Protein AF-A0A524KTZ7-F1 (afdb_monomer_lite)

pLDDT: mean 82.53, std 14.83, range [30.86, 97.62]

Sequence (139 aa):
SVHGAFVMGLPGETRETILETIEFAKRLDINSIQASLASPYPGTEFFDMAKKEGWITSDSFLDETGHQTCVINYPHLSNHEIFDAVETFYNKFYFRPKYIFRSILKMITSSADRKKLLKEGAQYLAYMKKRKKSSCSSC

Secondary structure (DSSP, 8-state):
--EEEEEES-TT--HHHHHHHHHHHHHTT-SEEEEEE----TTSHHHHHHHHTT-B--S-SB-TTS-B---B-BTTB-HHHHHHHHHHHHHHHHT-HHHHHHHHHHHHH-HHHHHHHHHHHHHHHHHHHHHHHHTTS--

Radius of gyration: 17.1 Å; chains: 1; bounding box: 38×30×46 Å

Foldseek 3Di:
DDEEEEEFDAPPDAPVVLVVVLVVLQVVPGLYYHYYYDDQDPPDPRVVVCVVVVQQQDPDCADPVGDGQQRGQDPRAGSVNSVVSRVVSVCSRCPDPVNVVVLVVVLVVDVVSVVVVVVVVVVVVVVVVVVVVVVVVPD

Structure (mmCIF, N/CA/C/O backbone):
data_AF-A0A524KTZ7-F1
#
_entry.id   AF-A0A524KTZ7-F1
#
loop_
_atom_site.group_PDB
_atom_site.id
_atom_site.type_symbol
_atom_site.label_atom_id
_atom_site.label_alt_id
_atom_site.label_comp_id
_atom_site.label_asym_id
_atom_site.label_entity_id
_atom_site.label_seq_id
_atom_site.pdbx_PDB_ins_code
_atom_site.Cartn_x
_atom_site.Cartn_y
_atom_site.Cartn_z
_atom_site.occupancy
_atom_site.B_iso_or_equiv
_atom_site.auth_seq_id
_atom_site.auth_comp_id
_atom_site.auth_asym_id
_atom_site.auth_atom_id
_atom_site.pdbx_PDB_model_num
ATOM 1 N N . SER A 1 1 ? 6.674 9.548 -16.824 1.00 74.00 1 SER A N 1
ATOM 2 C CA . SER A 1 1 ? 6.658 8.445 -15.842 1.00 74.00 1 SER A CA 1
ATOM 3 C C . SER A 1 1 ? 5.546 8.738 -14.862 1.00 74.00 1 SER A C 1
ATOM 5 O O . SER A 1 1 ? 5.506 9.864 -14.388 1.00 74.00 1 SER A O 1
ATOM 7 N N . VAL A 1 2 ? 4.645 7.792 -14.606 1.00 86.31 2 VAL A N 1
ATOM 8 C CA . VAL A 1 2 ? 3.506 7.958 -13.688 1.00 86.31 2 VAL A CA 1
ATOM 9 C C . VAL A 1 2 ? 3.713 7.062 -12.471 1.00 86.31 2 VAL A C 1
ATOM 11 O O . VAL A 1 2 ? 4.057 5.887 -12.627 1.00 86.31 2 VAL A O 1
ATOM 14 N N . HIS A 1 3 ? 3.514 7.630 -11.284 1.00 89.62 3 HIS A N 1
ATOM 15 C CA . HIS A 1 3 ? 3.614 6.955 -9.994 1.00 89.62 3 HIS A CA 1
ATOM 16 C C . HIS A 1 3 ? 2.243 6.951 -9.312 1.00 89.62 3 HIS A C 1
ATOM 18 O O . HIS A 1 3 ? 1.573 7.982 -9.308 1.00 89.62 3 HIS A O 1
ATOM 24 N N . GLY A 1 4 ? 1.824 5.809 -8.766 1.00 92.88 4 GLY A N 1
ATOM 25 C CA . GLY A 1 4 ? 0.566 5.689 -8.024 1.00 92.88 4 GLY A CA 1
ATOM 26 C C . GLY A 1 4 ? 0.809 5.482 -6.534 1.00 92.88 4 GLY A C 1
ATOM 27 O O . GLY A 1 4 ? 1.586 4.607 -6.160 1.00 92.88 4 GLY A O 1
ATOM 28 N N . ALA A 1 5 ? 0.125 6.258 -5.700 1.00 95.44 5 ALA A N 1
ATOM 29 C CA . ALA A 1 5 ? 0.127 6.092 -4.252 1.00 95.44 5 ALA A CA 1
ATOM 30 C C . ALA A 1 5 ? -1.194 5.453 -3.811 1.00 95.44 5 ALA A C 1
ATOM 32 O O . ALA A 1 5 ? -2.266 5.904 -4.212 1.00 95.44 5 ALA A O 1
ATOM 33 N N . PHE A 1 6 ? -1.105 4.402 -3.003 1.00 96.06 6 PHE A N 1
ATOM 34 C CA . PHE A 1 6 ? -2.233 3.611 -2.528 1.00 96.06 6 PHE A CA 1
ATOM 35 C C . PHE A 1 6 ? -2.120 3.410 -1.020 1.00 96.06 6 PHE A C 1
ATOM 37 O O . PHE A 1 6 ? -1.023 3.227 -0.490 1.00 96.06 6 PHE A O 1
ATOM 44 N N . VAL A 1 7 ? -3.261 3.402 -0.342 1.00 94.44 7 VAL A N 1
ATOM 45 C CA . VAL A 1 7 ? -3.359 3.165 1.099 1.00 94.44 7 VAL A CA 1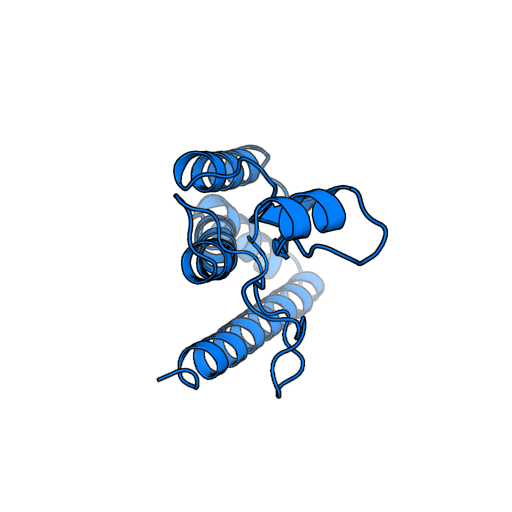
ATOM 46 C C . VAL A 1 7 ? -4.188 1.904 1.315 1.00 94.44 7 VAL A C 1
ATOM 48 O O . VAL A 1 7 ? -5.227 1.767 0.683 1.00 94.44 7 VAL A O 1
ATOM 51 N N . MET A 1 8 ? -3.709 0.996 2.165 1.00 94.50 8 MET A N 1
ATOM 52 C CA . MET A 1 8 ? -4.396 -0.234 2.570 1.00 94.50 8 MET A CA 1
ATOM 53 C C . MET A 1 8 ? -4.845 -0.119 4.031 1.00 94.50 8 MET A C 1
ATOM 55 O O . MET A 1 8 ? -4.064 0.309 4.883 1.00 94.50 8 MET A O 1
ATOM 59 N N . GLY A 1 9 ? -6.059 -0.561 4.331 1.00 92.44 9 GLY A N 1
ATOM 60 C CA . GLY A 1 9 ? -6.647 -0.588 5.668 1.00 92.44 9 GLY A CA 1
ATOM 61 C C . GLY A 1 9 ? -7.422 0.669 6.043 1.00 92.44 9 GLY A C 1
ATOM 62 O O . GLY A 1 9 ? -7.418 1.031 7.216 1.00 92.44 9 GLY A O 1
ATOM 63 N N . LEU A 1 10 ? -8.029 1.370 5.082 1.00 94.75 10 LEU A N 1
ATOM 64 C CA . LEU A 1 10 ? -8.926 2.490 5.398 1.00 94.75 10 LEU A CA 1
ATOM 65 C C . LEU A 1 10 ? -10.262 1.993 5.990 1.00 94.75 10 LEU A C 1
ATOM 67 O O . LEU A 1 10 ? -10.647 0.843 5.764 1.00 94.75 10 LEU A O 1
ATOM 71 N N . PRO A 1 11 ? -11.014 2.840 6.724 1.00 94.00 11 PRO A N 1
ATOM 72 C CA . PRO A 1 11 ? -12.344 2.474 7.208 1.00 94.00 11 PRO A CA 1
ATOM 73 C C . PRO A 1 11 ? -13.254 1.970 6.084 1.00 94.00 11 PRO A C 1
ATOM 75 O O . PRO A 1 11 ? -13.404 2.627 5.056 1.00 94.00 11 PRO A O 1
ATOM 78 N N . GLY A 1 12 ? -13.875 0.809 6.298 1.00 92.75 12 GLY A N 1
ATOM 79 C CA . GLY A 1 12 ? -14.738 0.154 5.308 1.00 92.75 12 GLY A CA 1
ATOM 80 C C . GLY A 1 12 ? -14.006 -0.764 4.324 1.00 92.75 12 GLY A C 1
ATOM 81 O O . GLY A 1 12 ? -14.661 -1.431 3.528 1.00 92.75 12 GLY A O 1
ATOM 82 N N . GLU A 1 13 ? -12.676 -0.847 4.388 1.00 94.69 13 GLU A N 1
ATOM 83 C CA . GLU A 1 13 ? -11.896 -1.775 3.573 1.00 94.69 13 GLU A CA 1
ATOM 84 C C . GLU A 1 13 ? -12.218 -3.241 3.918 1.00 94.69 13 GLU A C 1
ATOM 86 O O . GLU A 1 13 ? -12.459 -3.612 5.070 1.00 94.69 13 GLU A O 1
ATOM 91 N N . THR A 1 14 ? -12.237 -4.087 2.892 1.00 96.50 14 THR A N 1
ATOM 92 C CA . THR A 1 14 ? -12.486 -5.532 2.947 1.00 96.50 14 THR A CA 1
ATOM 93 C C . THR A 1 14 ? -11.398 -6.273 2.164 1.00 96.50 14 THR A C 1
ATOM 95 O O . THR A 1 14 ? -10.605 -5.663 1.441 1.00 96.50 14 THR A O 1
ATOM 98 N N . ARG A 1 15 ? -11.350 -7.608 2.268 1.00 96.06 15 ARG A N 1
ATOM 99 C CA . ARG A 1 15 ? -10.410 -8.418 1.467 1.00 96.06 15 ARG A CA 1
ATOM 100 C C . ARG A 1 15 ? -10.672 -8.236 -0.028 1.00 96.06 15 ARG A C 1
ATOM 102 O O . ARG A 1 15 ? -9.741 -8.187 -0.828 1.00 96.06 15 ARG A O 1
ATOM 109 N N . GLU A 1 16 ? -11.940 -8.100 -0.388 1.00 97.31 16 GLU A N 1
ATOM 110 C CA . GLU A 1 16 ? -12.424 -7.915 -1.746 1.00 97.31 16 GLU A CA 1
ATOM 111 C C . GLU A 1 16 ? -11.962 -6.563 -2.301 1.00 97.31 16 GLU A C 1
ATOM 113 O O . GLU A 1 16 ? -11.334 -6.524 -3.359 1.00 97.31 16 GLU A O 1
ATOM 118 N N . THR A 1 17 ? -12.153 -5.468 -1.558 1.00 97.62 17 THR A N 1
ATOM 119 C CA . THR A 1 17 ? -11.747 -4.123 -2.011 1.00 97.62 17 THR A CA 1
ATOM 120 C C . THR A 1 17 ? -10.227 -3.965 -2.103 1.00 97.62 17 THR A C 1
ATOM 122 O O . THR A 1 17 ? -9.730 -3.265 -2.990 1.00 97.62 17 THR A O 1
ATOM 125 N N . ILE A 1 18 ? -9.462 -4.662 -1.253 1.00 96.75 18 ILE A N 1
ATOM 126 C CA . ILE A 1 18 ? -7.997 -4.745 -1.372 1.00 96.75 18 ILE A CA 1
ATOM 127 C C . ILE A 1 18 ? -7.620 -5.357 -2.726 1.00 96.75 18 ILE A C 1
ATOM 129 O O . ILE A 1 18 ? -6.802 -4.804 -3.468 1.00 96.75 18 ILE A O 1
ATOM 133 N N . LEU A 1 19 ? -8.229 -6.492 -3.080 1.00 96.69 19 LEU A N 1
ATOM 134 C CA . LEU A 1 19 ? -7.973 -7.158 -4.357 1.00 96.69 19 LEU A CA 1
ATOM 135 C C . LEU A 1 19 ? -8.406 -6.289 -5.542 1.00 96.69 19 LEU A C 1
ATOM 137 O O . LEU A 1 19 ? -7.669 -6.190 -6.525 1.00 96.69 19 LEU A O 1
ATOM 141 N N . GLU A 1 20 ? -9.549 -5.616 -5.444 1.00 97.62 20 GLU A N 1
ATOM 142 C CA . GLU A 1 20 ? -10.021 -4.675 -6.461 1.00 97.62 20 GLU A CA 1
ATOM 143 C C . GLU A 1 20 ? -9.040 -3.521 -6.677 1.00 97.62 20 GLU A C 1
ATOM 145 O O . GLU A 1 20 ? -8.740 -3.185 -7.827 1.00 97.62 20 GLU A O 1
ATOM 150 N N . THR A 1 21 ? -8.479 -2.965 -5.600 1.00 97.19 21 THR A N 1
ATOM 151 C CA . THR A 1 21 ? -7.466 -1.901 -5.655 1.00 97.19 21 THR A CA 1
ATOM 152 C C . THR A 1 21 ? -6.191 -2.379 -6.346 1.00 97.19 21 THR A C 1
ATOM 154 O O . THR A 1 21 ? -5.647 -1.685 -7.213 1.00 97.19 21 THR A O 1
ATOM 157 N N . ILE A 1 22 ? -5.737 -3.596 -6.035 1.00 95.69 22 ILE A N 1
ATOM 158 C CA . ILE A 1 22 ? -4.579 -4.208 -6.698 1.00 95.69 22 ILE A CA 1
ATOM 159 C C . ILE A 1 22 ? -4.858 -4.383 -8.194 1.00 95.69 22 ILE A C 1
ATOM 161 O O . ILE A 1 22 ? -4.034 -4.006 -9.033 1.00 95.69 22 ILE A O 1
ATOM 165 N N . GLU A 1 23 ? -6.019 -4.925 -8.562 1.00 95.75 23 GLU A N 1
ATOM 166 C CA . GLU A 1 23 ? -6.390 -5.102 -9.967 1.00 95.75 23 GLU A CA 1
ATOM 167 C C . GLU A 1 23 ? -6.548 -3.764 -10.694 1.00 95.75 23 GLU A C 1
ATOM 169 O O . GLU A 1 23 ? -6.120 -3.633 -11.843 1.00 95.75 23 GLU A O 1
ATOM 174 N N . PHE A 1 24 ? -7.085 -2.743 -10.031 1.00 96.00 24 PHE A N 1
ATOM 175 C CA . PHE A 1 24 ? -7.165 -1.389 -10.564 1.00 96.00 24 PHE A CA 1
ATOM 176 C C . PHE A 1 24 ? -5.775 -0.830 -10.883 1.00 96.00 24 PHE A C 1
ATOM 178 O O . PHE A 1 24 ? -5.519 -0.440 -12.025 1.00 96.00 24 PHE A O 1
ATOM 185 N N . ALA A 1 25 ? -4.834 -0.897 -9.941 1.00 94.12 25 ALA A N 1
ATOM 186 C CA . ALA A 1 25 ? -3.459 -0.458 -10.164 1.00 94.12 25 ALA A CA 1
ATOM 187 C C . ALA A 1 25 ? -2.775 -1.223 -11.307 1.00 94.12 25 ALA A C 1
ATOM 189 O O . ALA A 1 25 ? -2.029 -0.643 -12.104 1.00 94.12 25 ALA A O 1
ATOM 190 N N . LYS A 1 26 ? -3.057 -2.526 -11.441 1.00 92.06 26 LYS A N 1
ATOM 191 C CA . LYS A 1 26 ? -2.554 -3.338 -12.556 1.00 92.06 26 LYS A CA 1
ATOM 192 C C . LYS A 1 26 ? -3.121 -2.882 -13.904 1.00 92.06 26 LYS A C 1
ATOM 194 O O . LYS A 1 26 ? -2.373 -2.909 -14.885 1.00 92.06 26 LYS A O 1
ATOM 199 N N . ARG A 1 27 ? -4.391 -2.464 -13.964 1.00 92.62 27 ARG A N 1
ATOM 200 C CA . ARG A 1 27 ? -5.044 -1.952 -15.185 1.00 92.62 27 ARG A CA 1
ATOM 201 C C . ARG A 1 27 ? -4.540 -0.570 -15.602 1.00 92.62 27 ARG A C 1
ATOM 203 O O . ARG A 1 27 ? -4.427 -0.330 -16.798 1.00 92.62 27 ARG A O 1
ATOM 210 N N . LEU A 1 28 ? -4.180 0.296 -14.651 1.00 91.38 28 LEU A N 1
ATOM 211 C CA . LEU A 1 28 ? -3.666 1.646 -14.937 1.00 91.38 28 LEU A CA 1
ATOM 212 C C . LEU A 1 28 ? -2.329 1.665 -15.698 1.00 91.38 28 LEU A C 1
ATOM 214 O O . LEU A 1 28 ? -1.952 2.693 -16.249 1.00 91.38 28 LEU A O 1
ATOM 218 N N . ASP A 1 29 ? -1.598 0.548 -15.713 1.00 82.25 29 ASP A N 1
ATOM 219 C CA . ASP A 1 29 ? -0.330 0.403 -16.441 1.00 82.25 29 ASP A CA 1
ATOM 220 C C . ASP A 1 29 ? 0.756 1.443 -16.061 1.00 82.25 29 ASP A C 1
ATOM 222 O O . ASP A 1 29 ? 1.623 1.791 -16.866 1.00 82.25 29 ASP A O 1
ATOM 226 N N . ILE A 1 30 ? 0.720 1.925 -14.811 1.00 88.00 30 ILE A N 1
ATOM 227 C CA . ILE A 1 30 ? 1.679 2.884 -14.234 1.00 88.00 30 ILE A CA 1
ATOM 228 C C . ILE A 1 30 ? 3.079 2.284 -14.041 1.00 88.00 30 ILE A C 1
ATOM 230 O O . ILE A 1 30 ? 3.268 1.065 -14.025 1.00 88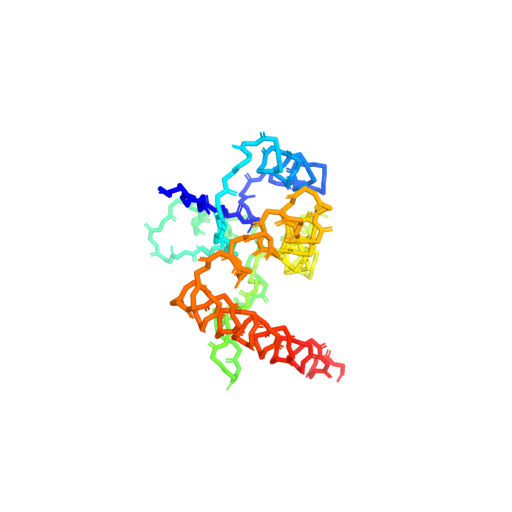.00 30 ILE A O 1
ATOM 234 N N . ASN A 1 31 ? 4.086 3.155 -13.911 1.00 83.00 31 ASN A N 1
ATOM 235 C CA . ASN A 1 31 ? 5.493 2.749 -13.882 1.00 83.00 31 ASN A CA 1
ATOM 236 C C . ASN A 1 31 ? 5.948 2.248 -12.515 1.00 83.00 31 ASN A C 1
ATOM 238 O O . ASN A 1 31 ? 6.824 1.396 -12.449 1.00 83.00 31 ASN A O 1
ATOM 242 N N . SER A 1 32 ? 5.389 2.785 -11.441 1.00 83.69 32 SER A N 1
ATOM 243 C CA . SER A 1 32 ? 5.720 2.379 -10.082 1.00 83.69 32 SER A CA 1
ATOM 244 C C . SER A 1 32 ? 4.559 2.678 -9.150 1.00 83.69 32 SER A C 1
ATOM 246 O O . SER A 1 32 ? 3.682 3.488 -9.468 1.00 83.69 32 SER A O 1
ATOM 248 N N . ILE A 1 33 ? 4.575 2.016 -8.000 1.00 91.44 33 ILE A N 1
ATOM 249 C CA . ILE A 1 33 ? 3.600 2.224 -6.936 1.00 91.44 33 ILE A CA 1
ATOM 250 C C . ILE A 1 33 ? 4.285 2.466 -5.600 1.00 91.44 33 ILE A C 1
ATOM 252 O O . ILE A 1 33 ? 5.398 1.988 -5.372 1.00 91.44 33 ILE A O 1
ATOM 256 N N . GLN A 1 34 ? 3.575 3.160 -4.725 1.00 91.00 34 GLN A N 1
ATOM 257 C CA . GLN A 1 34 ? 3.783 3.164 -3.289 1.00 91.00 34 GLN A CA 1
ATOM 258 C C . GLN A 1 34 ? 2.496 2.657 -2.641 1.00 91.00 34 GLN A C 1
ATOM 260 O O . GLN A 1 34 ? 1.444 3.265 -2.811 1.00 91.00 34 GLN A O 1
ATOM 265 N N . ALA A 1 35 ? 2.583 1.551 -1.910 1.00 92.00 35 ALA A N 1
ATOM 266 C CA . ALA A 1 35 ? 1.513 1.073 -1.041 1.00 92.00 35 ALA A CA 1
ATOM 267 C C . ALA A 1 35 ? 1.906 1.335 0.420 1.00 92.00 35 ALA A C 1
ATOM 269 O O . ALA A 1 35 ? 3.000 0.943 0.839 1.00 92.00 35 ALA A O 1
ATOM 270 N N . SER A 1 36 ? 1.039 2.009 1.174 1.00 90.62 36 SER A N 1
ATOM 271 C CA . SER A 1 36 ? 1.209 2.306 2.602 1.00 90.62 36 SER A CA 1
ATOM 272 C C . SER A 1 36 ? 0.052 1.757 3.431 1.00 90.62 36 SER A C 1
ATOM 274 O O . SER A 1 36 ? -1.041 1.549 2.913 1.00 90.62 36 SER A O 1
ATOM 276 N N . LEU A 1 37 ? 0.282 1.557 4.727 1.00 90.56 37 LEU A N 1
ATOM 277 C CA . LEU A 1 37 ? -0.772 1.197 5.675 1.00 90.56 37 LEU A CA 1
ATOM 278 C C . LEU A 1 37 ? -1.494 2.459 6.145 1.00 90.56 37 LEU A C 1
ATOM 280 O O . LEU A 1 37 ? -0.857 3.487 6.389 1.00 90.56 37 LEU A O 1
ATOM 284 N N . ALA A 1 38 ? -2.811 2.383 6.290 1.00 90.81 38 ALA A N 1
ATOM 285 C CA . ALA A 1 38 ? -3.576 3.426 6.945 1.00 90.81 38 ALA A CA 1
ATOM 286 C C . ALA A 1 38 ? -3.133 3.531 8.412 1.00 90.81 38 ALA A C 1
ATOM 288 O O . ALA A 1 38 ? -2.889 2.528 9.083 1.00 90.81 38 ALA A O 1
ATOM 289 N N . SER A 1 39 ? -2.995 4.756 8.910 1.00 88.19 39 SER A N 1
ATOM 290 C CA . SER A 1 39 ? -2.597 5.019 10.293 1.00 88.19 39 SER A CA 1
ATOM 291 C C . SER A 1 39 ? -3.529 6.073 10.893 1.00 88.19 39 SER A C 1
ATOM 293 O O . SER A 1 39 ? -3.639 7.163 10.326 1.00 88.19 39 SER A O 1
ATOM 295 N N . PRO A 1 40 ? -4.221 5.771 12.005 1.00 89.31 40 PRO A N 1
ATOM 296 C CA . PRO A 1 40 ? -5.106 6.720 12.670 1.00 89.31 40 PRO A CA 1
ATOM 297 C C . PRO A 1 40 ? -4.270 7.727 13.473 1.00 89.31 40 PRO A C 1
ATOM 299 O O . PRO A 1 40 ? -3.876 7.456 14.602 1.00 89.31 40 PRO A O 1
ATOM 302 N N . TYR A 1 41 ? -3.957 8.892 12.913 1.00 87.56 41 TYR A N 1
ATOM 303 C CA . TYR A 1 41 ? -3.183 9.903 13.644 1.00 87.56 41 TYR A CA 1
ATOM 304 C C . TYR A 1 41 ? -4.074 10.707 14.607 1.00 87.56 41 TYR A C 1
ATOM 306 O O . TYR A 1 41 ? -5.148 11.145 14.182 1.00 87.56 41 TYR A O 1
ATOM 314 N N . PRO A 1 42 ? -3.654 10.957 15.864 1.00 87.62 42 PRO A N 1
ATOM 315 C CA . PRO A 1 42 ? -4.417 11.780 16.801 1.00 87.62 42 PRO A CA 1
ATOM 316 C C . PRO A 1 42 ? -4.834 13.130 16.200 1.00 87.62 42 PRO A C 1
ATOM 318 O O . PRO A 1 42 ? -4.013 13.827 15.604 1.00 87.62 42 PRO A O 1
ATOM 321 N N . GLY A 1 43 ? -6.111 13.490 16.355 1.00 89.12 43 GLY A N 1
ATOM 322 C CA . GLY A 1 43 ? -6.697 14.705 15.773 1.00 89.12 43 GLY A CA 1
ATOM 323 C C . GLY A 1 43 ? -7.225 14.554 14.340 1.00 89.12 43 GLY A C 1
ATOM 324 O O . GLY A 1 43 ? -7.666 15.541 13.758 1.00 89.12 43 GLY A O 1
ATOM 325 N N . THR A 1 44 ? -7.192 13.346 13.764 1.00 93.38 44 THR A N 1
ATOM 326 C CA . THR A 1 44 ? -7.868 13.029 12.494 1.00 93.38 44 THR A CA 1
ATOM 327 C C . THR A 1 44 ? -9.213 12.352 1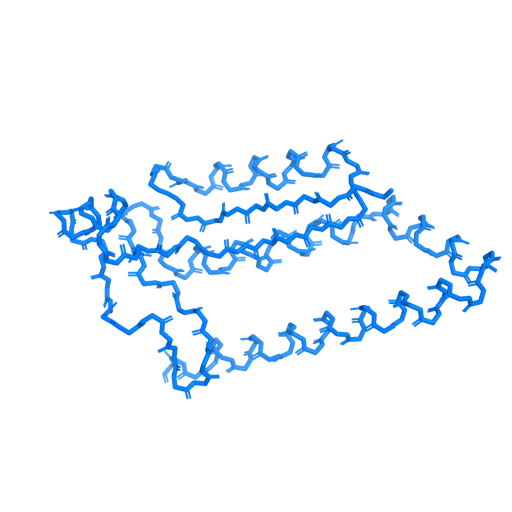2.735 1.00 93.38 44 THR A C 1
ATOM 329 O O . THR A 1 44 ? -9.374 11.608 13.699 1.00 93.38 44 THR A O 1
ATOM 332 N N . GLU A 1 45 ? -10.149 12.519 11.798 1.00 94.50 45 GLU A N 1
ATOM 333 C CA . GLU A 1 45 ? -11.442 11.819 11.829 1.00 94.50 45 GLU A CA 1
ATOM 334 C C . GLU A 1 45 ? -11.264 10.296 11.913 1.00 94.50 45 GLU A C 1
ATOM 336 O O . GLU A 1 45 ? -11.956 9.616 12.668 1.00 94.50 45 GLU A O 1
ATOM 341 N N . PHE A 1 46 ? -10.268 9.757 11.202 1.00 93.38 46 PHE A N 1
ATOM 342 C CA . PHE A 1 46 ? -9.964 8.331 11.255 1.00 93.38 46 PHE A CA 1
ATOM 343 C C . PHE A 1 46 ? -9.574 7.872 12.669 1.00 93.38 46 PHE A C 1
ATOM 345 O O . PHE A 1 46 ? -9.990 6.799 13.105 1.00 93.38 46 PHE A O 1
ATOM 352 N N . PHE A 1 47 ? -8.822 8.683 13.416 1.00 92.19 47 PHE A N 1
ATOM 353 C CA . PHE A 1 47 ? -8.486 8.371 14.803 1.00 92.19 47 PHE A CA 1
ATOM 354 C C . PHE A 1 47 ? -9.703 8.397 15.720 1.00 92.19 47 PHE A C 1
ATOM 356 O O . PHE A 1 47 ? -9.869 7.480 16.524 1.00 92.19 47 PHE A O 1
ATOM 363 N N . ASP A 1 48 ? -10.581 9.385 15.568 1.00 94.25 48 ASP A N 1
ATOM 364 C CA . ASP A 1 48 ? -11.795 9.481 16.379 1.00 94.25 48 ASP A CA 1
ATOM 365 C C . ASP A 1 48 ? -12.728 8.287 16.131 1.00 94.25 48 ASP A C 1
ATOM 367 O O . ASP A 1 48 ? -13.237 7.689 17.082 1.00 94.25 48 ASP A O 1
ATOM 371 N N . MET A 1 49 ? -12.878 7.871 14.869 1.00 93.94 49 MET A N 1
ATOM 372 C CA . MET A 1 49 ? -13.607 6.655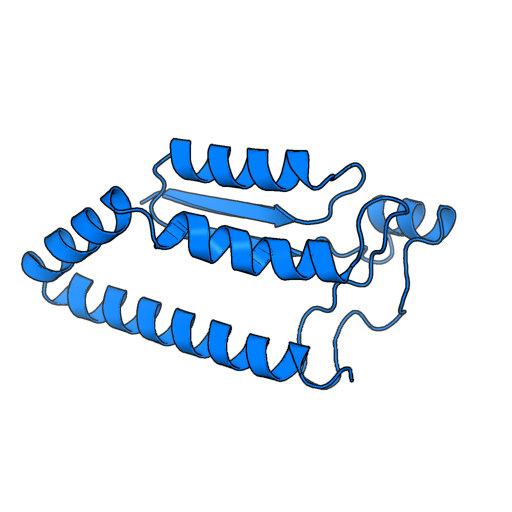 14.497 1.00 93.94 49 MET A CA 1
ATOM 373 C C . MET A 1 49 ? -12.968 5.406 15.104 1.00 93.94 49 MET A C 1
ATOM 375 O O . MET A 1 49 ? -13.643 4.627 15.773 1.00 93.94 49 MET A O 1
ATOM 379 N N . ALA A 1 50 ? -11.659 5.226 14.911 1.00 92.00 50 ALA A N 1
ATOM 380 C CA . ALA A 1 50 ? -10.948 4.049 15.393 1.00 92.00 50 ALA A CA 1
ATOM 381 C C . ALA A 1 50 ? -10.991 3.929 16.922 1.00 92.00 50 ALA A C 1
ATOM 383 O O . ALA A 1 50 ? -11.126 2.826 17.449 1.00 92.00 50 ALA A O 1
ATOM 384 N N . LYS A 1 51 ? -10.929 5.056 17.637 1.00 91.12 51 LYS A N 1
ATOM 385 C CA . LYS A 1 51 ? -11.062 5.103 19.094 1.00 91.12 51 LYS A CA 1
ATOM 386 C C . LYS A 1 51 ? -12.485 4.786 19.549 1.00 91.12 51 LYS A C 1
ATOM 388 O O . LYS A 1 51 ? -12.656 4.027 20.498 1.00 91.12 51 LYS A O 1
ATOM 393 N N . LYS A 1 52 ? -13.496 5.354 18.886 1.00 94.06 52 LYS A N 1
ATOM 394 C CA . LYS A 1 52 ? -14.913 5.128 19.207 1.00 94.06 52 LYS A CA 1
ATOM 395 C C . LYS A 1 52 ? -15.313 3.663 19.033 1.00 94.06 52 LYS A C 1
ATOM 397 O O . LYS A 1 52 ? -16.016 3.123 19.878 1.00 94.06 52 LYS A O 1
ATOM 402 N N . GLU A 1 53 ? -14.860 3.041 17.952 1.00 93.06 53 GLU A N 1
ATOM 403 C CA . GLU A 1 53 ? -15.220 1.668 17.586 1.00 93.06 53 GLU A CA 1
ATOM 404 C C . GLU A 1 53 ? -14.269 0.614 18.185 1.00 93.06 53 GLU A C 1
ATOM 406 O O . GLU A 1 53 ? -14.456 -0.584 17.981 1.00 93.06 53 GLU A O 1
ATOM 411 N N . GLY A 1 54 ? -13.236 1.038 18.925 1.00 90.31 54 GLY A N 1
ATOM 412 C CA . GLY A 1 54 ? -12.274 0.133 19.559 1.00 90.31 54 GLY A CA 1
ATOM 413 C C . GLY A 1 54 ? -11.372 -0.617 18.571 1.00 90.31 54 GLY A C 1
ATOM 414 O O . GLY A 1 54 ? -10.925 -1.720 18.869 1.00 90.31 54 GLY A O 1
ATOM 415 N N . TRP A 1 55 ? -11.103 -0.045 17.394 1.00 91.44 55 TRP A N 1
ATOM 416 C CA . TRP A 1 55 ? -10.261 -0.666 16.360 1.00 91.44 55 TRP A CA 1
ATOM 417 C C . TRP A 1 55 ? -8.762 -0.586 16.658 1.00 91.44 55 TRP A C 1
ATOM 419 O O . TRP A 1 55 ? -7.984 -1.308 16.039 1.00 91.44 55 TRP A O 1
ATOM 429 N N . ILE A 1 56 ? -8.342 0.304 17.560 1.00 86.38 56 ILE A N 1
ATOM 430 C CA . ILE A 1 56 ? -6.930 0.492 17.908 1.00 86.38 56 ILE A CA 1
ATOM 431 C C . ILE A 1 56 ? -6.498 -0.639 18.849 1.00 86.38 56 ILE A C 1
ATOM 433 O O . ILE A 1 56 ? -6.905 -0.675 20.008 1.00 86.38 56 ILE A O 1
ATOM 437 N N . THR A 1 57 ? -5.671 -1.564 18.359 1.00 73.12 57 THR A N 1
ATOM 438 C CA . THR A 1 57 ? -5.192 -2.728 19.131 1.00 73.12 57 THR A CA 1
ATOM 439 C C . THR A 1 57 ? -3.880 -2.483 19.871 1.00 73.12 57 THR A C 1
ATOM 441 O O . THR A 1 57 ? -3.486 -3.294 20.705 1.00 73.12 57 THR A O 1
ATOM 444 N N . SER A 1 58 ? -3.170 -1.398 19.559 1.00 65.94 58 SER A N 1
ATOM 445 C CA . SER A 1 58 ? -1.939 -0.996 20.241 1.00 65.94 58 SER A CA 1
ATOM 446 C C . SER A 1 58 ? -1.737 0.511 20.117 1.00 65.94 58 SER A C 1
ATOM 448 O O . SER A 1 58 ? -1.932 1.068 19.038 1.00 65.94 58 SER A O 1
ATOM 450 N N . ASP A 1 59 ? -1.296 1.156 21.198 1.00 56.12 59 ASP A N 1
ATOM 451 C CA . ASP A 1 59 ? -0.950 2.585 21.210 1.00 56.12 59 ASP A CA 1
ATOM 452 C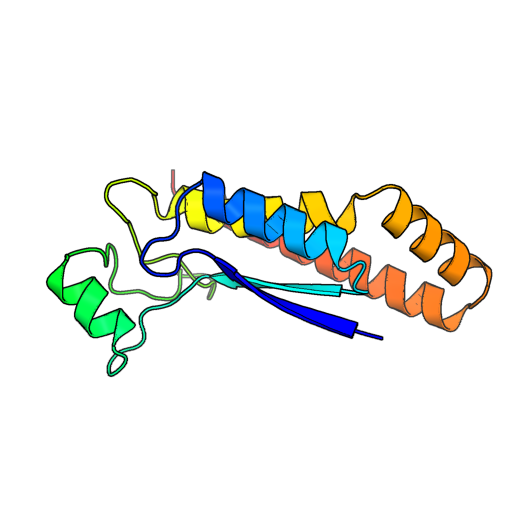 C . ASP A 1 59 ? 0.398 2.880 20.517 1.00 56.12 59 ASP A C 1
ATOM 454 O O . ASP A 1 59 ? 0.748 4.038 20.273 1.00 56.12 59 ASP A O 1
ATOM 458 N N . SER A 1 60 ? 1.163 1.838 20.169 1.00 56.44 60 SER A N 1
ATOM 459 C CA . SER A 1 60 ? 2.469 1.960 19.519 1.00 56.44 60 SER A CA 1
ATOM 460 C C . SER A 1 60 ? 2.347 1.837 17.999 1.00 56.44 60 SER A C 1
ATOM 462 O O . SER A 1 60 ? 2.277 0.742 17.442 1.00 56.44 60 SER A O 1
ATOM 464 N N . PHE A 1 61 ? 2.391 2.986 17.319 1.00 55.12 61 PHE A N 1
ATOM 465 C CA . PHE A 1 61 ? 2.429 3.126 15.850 1.00 55.12 61 PHE A CA 1
ATOM 466 C C . PHE A 1 61 ? 3.745 2.662 15.199 1.00 55.12 61 PHE A C 1
ATOM 468 O O . PHE A 1 61 ? 3.884 2.683 13.972 1.00 55.12 61 PHE A O 1
ATOM 475 N N . LEU A 1 62 ? 4.731 2.300 16.020 1.00 52.59 62 LEU A N 1
ATOM 476 C CA . LEU A 1 62 ? 6.041 1.816 15.612 1.00 52.59 62 LEU A CA 1
ATOM 477 C C . LEU A 1 62 ? 6.361 0.553 16.411 1.00 52.59 62 LEU A C 1
ATOM 479 O O . LEU A 1 62 ? 6.220 0.551 17.634 1.00 52.59 62 LEU A O 1
ATOM 483 N N . ASP A 1 63 ? 6.806 -0.504 15.733 1.00 55.94 63 ASP A N 1
ATOM 484 C CA . ASP A 1 63 ? 7.465 -1.615 16.422 1.00 55.94 63 ASP A CA 1
ATOM 485 C C . ASP A 1 63 ? 8.847 -1.181 16.951 1.00 55.94 63 ASP A C 1
ATOM 487 O O . ASP A 1 63 ? 9.382 -0.132 16.579 1.00 55.94 63 ASP A O 1
ATOM 491 N N . GLU A 1 64 ? 9.466 -2.009 17.796 1.00 45.47 64 GLU A N 1
ATOM 492 C CA . GLU A 1 64 ? 10.801 -1.764 18.375 1.00 45.47 64 GLU A CA 1
ATOM 493 C C . GLU A 1 64 ? 11.912 -1.590 17.317 1.00 45.47 64 GLU A C 1
ATOM 495 O O . GLU A 1 64 ? 13.027 -1.164 17.619 1.00 45.47 64 GLU A O 1
ATOM 500 N N . THR A 1 65 ? 11.612 -1.891 16.051 1.00 49.56 65 THR A N 1
ATOM 501 C CA . THR A 1 65 ? 12.519 -1.767 14.907 1.00 49.56 65 THR A CA 1
ATOM 502 C C . THR A 1 65 ? 12.223 -0.555 14.010 1.00 49.56 65 THR A C 1
ATOM 504 O O . THR A 1 65 ? 12.885 -0.378 12.979 1.00 49.56 65 THR A O 1
ATOM 507 N N . GLY A 1 66 ? 11.273 0.299 14.410 1.00 50.16 66 GLY A N 1
ATOM 508 C CA . GLY A 1 66 ? 10.886 1.528 13.720 1.00 50.16 66 GLY A CA 1
ATOM 509 C C . GLY A 1 66 ? 10.006 1.314 12.485 1.00 50.16 66 GLY A C 1
ATOM 510 O O . GLY A 1 66 ? 9.972 2.187 11.615 1.00 50.16 66 GLY A O 1
ATOM 511 N N . HIS A 1 67 ? 9.329 0.170 12.348 1.00 54.12 67 HIS A N 1
ATOM 512 C CA . HIS A 1 67 ? 8.377 -0.056 11.258 1.00 54.12 67 HIS A CA 1
ATOM 513 C C . HIS A 1 67 ? 6.959 0.341 11.650 1.00 54.12 67 HIS A C 1
ATOM 515 O O . HIS A 1 67 ? 6.545 0.143 12.788 1.00 54.12 67 HIS A O 1
ATOM 521 N N . GLN A 1 68 ? 6.200 0.830 10.664 1.00 54.31 68 GLN A N 1
ATOM 522 C CA . GLN A 1 68 ? 4.756 1.007 10.793 1.00 54.31 68 GLN A CA 1
ATOM 523 C C . GLN A 1 68 ? 4.095 -0.336 11.100 1.00 54.31 68 GLN A C 1
ATOM 525 O O . GLN A 1 68 ? 4.030 -1.227 10.246 1.00 54.31 68 GLN A O 1
ATOM 530 N N . THR A 1 69 ? 3.592 -0.454 12.318 1.00 64.94 69 THR A N 1
ATOM 531 C CA . THR A 1 69 ? 2.662 -1.497 12.725 1.00 64.94 69 THR A CA 1
ATOM 532 C C . THR A 1 69 ? 1.276 -1.116 12.219 1.00 64.94 69 THR A C 1
ATOM 534 O O . THR A 1 69 ? 0.859 0.041 12.296 1.00 64.94 69 THR A O 1
ATOM 537 N N . CYS A 1 70 ? 0.542 -2.082 11.664 1.00 68.88 70 CYS A N 1
ATOM 538 C CA . CYS A 1 70 ? -0.888 -1.878 11.483 1.00 68.88 70 CYS A CA 1
ATOM 539 C C . CYS A 1 70 ? -1.524 -1.964 12.876 1.00 68.88 70 CYS A C 1
ATOM 541 O O . CYS A 1 70 ? -1.620 -3.045 13.457 1.00 68.88 70 CYS A O 1
ATOM 543 N N . VAL A 1 71 ? -1.882 -0.809 13.436 1.00 78.75 71 VAL A N 1
ATOM 544 C CA . VAL A 1 71 ? -2.523 -0.706 14.759 1.00 78.75 71 VAL A CA 1
ATOM 545 C C . VAL A 1 71 ? -4.043 -0.852 14.691 1.00 78.75 71 VAL A C 1
ATOM 547 O O . VAL A 1 71 ? -4.708 -0.781 15.718 1.00 78.75 71 VAL A O 1
ATOM 550 N N . ILE A 1 72 ? -4.590 -1.020 13.485 1.00 85.88 72 ILE A N 1
ATOM 551 C CA . ILE A 1 72 ? -6.024 -1.081 13.221 1.00 85.88 72 ILE A CA 1
ATOM 552 C C . ILE A 1 72 ? -6.451 -2.522 12.995 1.00 85.88 72 ILE A C 1
ATOM 554 O O . ILE A 1 72 ? -5.903 -3.214 12.140 1.00 85.88 72 ILE A O 1
ATOM 558 N N . ASN A 1 73 ? -7.484 -2.933 13.719 1.00 89.88 73 ASN A N 1
ATOM 559 C CA . ASN A 1 73 ? -8.144 -4.214 13.556 1.00 89.88 73 ASN A CA 1
ATOM 560 C C . ASN A 1 73 ? -9.650 -3.996 13.389 1.00 89.88 73 ASN A C 1
ATOM 562 O O . ASN A 1 73 ? -10.311 -3.476 14.289 1.00 89.88 73 ASN A O 1
ATOM 566 N N . TYR A 1 74 ? -10.195 -4.406 12.245 1.00 92.56 74 TYR A N 1
ATOM 567 C CA . TYR A 1 74 ? -11.633 -4.371 11.993 1.00 92.56 74 TYR A CA 1
ATOM 568 C C . TYR A 1 74 ? -12.274 -5.718 12.358 1.00 92.56 74 TYR A C 1
ATOM 570 O O . TYR A 1 74 ? -11.606 -6.751 12.276 1.00 92.56 74 TYR A O 1
ATOM 578 N N . PRO A 1 75 ? -13.583 -5.759 12.677 1.00 91.62 75 PRO A N 1
ATOM 579 C CA . PRO A 1 75 ? -14.280 -7.013 12.980 1.00 91.62 75 PRO A CA 1
ATOM 580 C C . PRO A 1 75 ? -14.157 -8.080 11.881 1.00 91.62 75 PRO A C 1
ATOM 582 O O . PRO A 1 75 ? -14.115 -9.273 12.170 1.00 91.62 75 PRO A O 1
ATOM 585 N N . HIS A 1 76 ? -14.099 -7.655 10.618 1.00 93.00 76 HIS A N 1
ATOM 586 C CA . HIS A 1 76 ? -14.055 -8.526 9.442 1.00 93.00 76 HIS A CA 1
ATOM 587 C C . HIS A 1 76 ? -12.690 -8.568 8.746 1.00 93.00 76 HIS A C 1
ATOM 589 O O . HIS A 1 76 ? -12.532 -9.337 7.796 1.00 93.00 76 HIS A O 1
ATOM 595 N N . LEU A 1 77 ? -11.717 -7.761 9.175 1.00 93.31 77 LEU A N 1
ATOM 596 C CA . LEU A 1 77 ? -10.419 -7.618 8.514 1.00 93.31 77 LEU A CA 1
ATOM 597 C C . LEU A 1 77 ? -9.329 -7.340 9.551 1.00 93.31 77 LEU A C 1
ATOM 599 O O . LEU A 1 77 ? -9.308 -6.275 10.173 1.00 93.31 77 LEU A O 1
ATOM 603 N N . SER A 1 78 ? -8.430 -8.306 9.730 1.00 90.94 78 SER A N 1
ATOM 604 C CA . SER A 1 78 ? -7.424 -8.225 10.783 1.00 90.94 78 SER A CA 1
ATOM 605 C C . SER A 1 78 ? -6.243 -7.325 10.424 1.00 90.94 78 SER A C 1
ATOM 607 O O . SER A 1 78 ? -5.911 -7.140 9.250 1.00 90.94 78 SER A O 1
ATOM 609 N N . ASN A 1 79 ? -5.551 -6.812 11.440 1.00 87.62 79 ASN A N 1
ATOM 610 C CA . ASN A 1 79 ? -4.339 -6.012 11.248 1.00 87.62 79 ASN A CA 1
ATOM 611 C C . ASN A 1 79 ? -3.248 -6.750 10.439 1.00 87.62 79 ASN A C 1
ATOM 613 O O . ASN A 1 79 ? -2.558 -6.140 9.621 1.00 87.62 79 ASN A O 1
ATOM 617 N N . HIS A 1 80 ? -3.121 -8.067 10.629 1.00 86.50 80 HIS A N 1
ATOM 618 C CA . HIS A 1 80 ? -2.201 -8.932 9.893 1.00 86.50 80 HIS A CA 1
ATOM 619 C C . HIS A 1 80 ? -2.571 -9.003 8.410 1.00 86.50 80 HIS A C 1
ATOM 621 O O . HIS A 1 80 ? -1.710 -8.888 7.545 1.00 86.50 80 HIS A O 1
ATOM 627 N N . GLU A 1 81 ? -3.858 -9.122 8.092 1.00 90.81 81 GLU A N 1
ATOM 628 C CA . GLU A 1 81 ? -4.321 -9.167 6.702 1.00 90.81 81 GLU A CA 1
ATOM 629 C C . GLU A 1 81 ? -4.113 -7.838 5.980 1.00 90.81 81 GLU A C 1
ATOM 631 O O . GLU A 1 81 ? -3.704 -7.824 4.819 1.00 90.81 81 GLU A O 1
ATOM 636 N N . ILE A 1 82 ? -4.321 -6.715 6.672 1.00 91.88 82 ILE A N 1
ATOM 637 C CA . ILE A 1 82 ? -4.005 -5.383 6.140 1.00 91.88 82 ILE A CA 1
ATOM 638 C C . ILE A 1 82 ? -2.493 -5.253 5.911 1.00 91.88 82 ILE A C 1
ATOM 640 O O . ILE A 1 82 ? -2.049 -4.728 4.887 1.00 91.88 82 ILE A O 1
ATOM 644 N N . PHE A 1 83 ? -1.681 -5.750 6.843 1.00 88.69 83 PHE A N 1
ATOM 645 C CA . PHE A 1 83 ? -0.227 -5.738 6.721 1.00 88.69 83 PHE A CA 1
ATOM 646 C C . PHE A 1 83 ? 0.266 -6.570 5.525 1.00 88.69 83 PHE A C 1
ATOM 648 O O . PHE A 1 83 ? 1.111 -6.100 4.753 1.00 88.69 83 PHE A O 1
ATOM 655 N N . ASP A 1 84 ? -0.288 -7.765 5.335 1.00 90.44 84 ASP A N 1
ATOM 656 C CA . ASP A 1 84 ? 0.030 -8.676 4.230 1.00 90.44 84 ASP A CA 1
ATOM 657 C C . ASP A 1 84 ? -0.481 -8.173 2.877 1.00 90.44 84 ASP A C 1
ATOM 659 O O . ASP A 1 84 ? 0.106 -8.471 1.828 1.00 90.44 84 ASP A O 1
ATOM 663 N N . ALA A 1 85 ? -1.548 -7.371 2.870 1.00 93.00 85 ALA A N 1
ATOM 664 C CA . ALA A 1 85 ? -2.088 -6.766 1.659 1.00 93.00 85 ALA A CA 1
ATOM 665 C C . ALA A 1 85 ? -1.044 -5.909 0.933 1.00 93.00 85 ALA A C 1
ATOM 667 O O . ALA A 1 85 ? -0.972 -5.945 -0.295 1.00 93.00 85 ALA A O 1
ATOM 668 N N . VAL A 1 86 ? -0.179 -5.202 1.667 1.00 91.69 86 VAL A N 1
ATOM 669 C CA . VAL A 1 86 ? 0.899 -4.385 1.084 1.00 91.69 86 VAL A CA 1
ATOM 670 C C . VAL A 1 86 ? 1.906 -5.252 0.323 1.00 91.69 86 VAL A C 1
ATOM 672 O O . VAL A 1 86 ? 2.271 -4.933 -0.810 1.00 91.69 86 VAL A O 1
ATOM 675 N N . GLU A 1 87 ? 2.333 -6.374 0.907 1.00 88.56 87 GLU A N 1
ATOM 676 C CA . GLU A 1 87 ? 3.218 -7.331 0.231 1.00 88.56 87 GLU A CA 1
ATOM 677 C C . GLU A 1 87 ? 2.527 -7.959 -0.983 1.00 88.56 87 GLU A C 1
ATOM 679 O O . GLU A 1 87 ? 3.094 -8.016 -2.079 1.00 88.56 87 GLU A O 1
ATOM 684 N N . THR A 1 88 ? 1.275 -8.374 -0.810 1.00 92.88 88 THR A N 1
ATOM 685 C CA . THR A 1 88 ? 0.457 -8.946 -1.879 1.00 92.88 88 THR A CA 1
ATOM 686 C C . THR A 1 88 ? 0.313 -7.974 -3.049 1.00 92.88 88 THR A C 1
ATOM 688 O O . THR A 1 88 ? 0.432 -8.387 -4.207 1.00 92.88 88 THR A O 1
ATOM 691 N N . PHE A 1 89 ? 0.130 -6.682 -2.770 1.00 94.44 89 PHE A N 1
ATOM 692 C CA . PHE A 1 89 ? 0.068 -5.628 -3.775 1.00 94.44 89 PHE A CA 1
ATOM 693 C C . PHE A 1 89 ? 1.386 -5.549 -4.543 1.00 94.44 89 PHE A C 1
ATOM 695 O O . PHE A 1 89 ? 1.392 -5.718 -5.767 1.00 94.44 89 PHE A O 1
ATOM 702 N N . TYR A 1 90 ? 2.515 -5.367 -3.856 1.00 91.25 90 TYR A N 1
ATOM 703 C CA . TYR A 1 90 ? 3.812 -5.267 -4.524 1.00 91.25 90 TY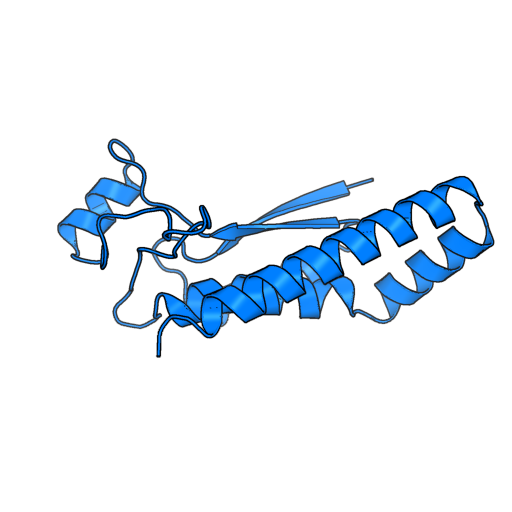R A CA 1
ATOM 704 C C . TYR A 1 90 ? 4.120 -6.488 -5.389 1.00 91.25 90 TYR A C 1
ATOM 706 O O . TYR A 1 90 ? 4.501 -6.332 -6.554 1.00 91.25 90 TYR A O 1
ATOM 714 N N . ASN A 1 91 ? 3.876 -7.691 -4.868 1.00 90.50 91 ASN A N 1
ATOM 715 C CA . ASN A 1 91 ? 4.101 -8.927 -5.603 1.00 90.50 91 ASN A CA 1
ATOM 716 C C . ASN A 1 91 ? 3.218 -8.993 -6.861 1.00 90.50 91 ASN A C 1
ATOM 718 O O . ASN A 1 91 ? 3.722 -9.159 -7.975 1.00 90.50 91 ASN A O 1
ATOM 722 N N . LYS A 1 92 ? 1.903 -8.790 -6.732 1.00 92.06 92 LYS A N 1
ATOM 723 C CA . LYS A 1 92 ? 0.980 -8.838 -7.879 1.00 92.06 92 LYS A CA 1
ATOM 724 C C . LYS A 1 92 ? 1.222 -7.717 -8.893 1.00 92.06 92 LYS A C 1
ATOM 726 O O . LYS A 1 92 ? 0.948 -7.910 -10.078 1.00 92.06 92 LYS A O 1
ATOM 731 N N . PHE A 1 93 ? 1.723 -6.558 -8.464 1.00 91.69 93 PHE A N 1
ATOM 732 C CA . PHE A 1 93 ? 1.998 -5.425 -9.345 1.00 91.69 93 PHE A CA 1
ATOM 733 C C . PHE A 1 93 ? 3.325 -5.572 -10.101 1.00 91.69 93 PHE A C 1
ATOM 735 O O . PHE A 1 93 ? 3.349 -5.379 -11.320 1.00 91.69 93 PHE A O 1
ATOM 742 N N . TYR A 1 94 ? 4.426 -5.906 -9.424 1.00 86.69 94 TYR A N 1
ATOM 743 C CA . TYR A 1 94 ? 5.749 -5.945 -10.056 1.00 86.69 94 TYR A CA 1
ATOM 744 C C . TYR A 1 94 ? 6.030 -7.258 -10.796 1.00 86.69 94 TYR A C 1
ATOM 746 O O . TYR A 1 94 ? 6.704 -7.227 -11.825 1.00 86.69 94 TYR A O 1
ATOM 754 N N . PHE A 1 95 ? 5.444 -8.390 -10.386 1.00 86.75 95 PHE A N 1
ATOM 755 C CA . PHE A 1 95 ? 5.636 -9.675 -11.077 1.00 86.75 95 PHE A CA 1
ATOM 756 C C . PHE A 1 95 ? 4.714 -9.891 -12.292 1.00 86.75 95 PHE A C 1
ATOM 758 O O . PHE A 1 95 ? 4.515 -11.015 -12.751 1.00 86.75 95 PHE A O 1
ATOM 765 N N . ARG A 1 96 ? 4.157 -8.822 -12.875 1.00 87.75 96 ARG A N 1
ATOM 766 C CA . ARG A 1 96 ? 3.385 -8.915 -14.125 1.00 87.75 96 ARG A CA 1
ATOM 767 C C . ARG A 1 96 ? 4.314 -9.175 -15.318 1.00 87.75 96 ARG A C 1
ATOM 769 O O . ARG A 1 96 ? 5.221 -8.367 -15.534 1.00 87.75 96 ARG A O 1
ATOM 776 N N . PRO A 1 97 ? 4.032 -10.164 -16.192 1.00 83.12 97 PRO A N 1
ATOM 777 C CA . PRO A 1 97 ? 4.853 -10.437 -17.377 1.00 83.12 97 PRO A CA 1
ATOM 778 C C . PRO A 1 97 ? 5.092 -9.199 -18.254 1.00 83.12 97 PRO A C 1
ATOM 780 O O . PRO A 1 97 ? 6.220 -8.921 -18.652 1.00 83.12 97 PRO A O 1
ATOM 783 N N . LYS A 1 98 ? 4.048 -8.385 -18.473 1.00 83.94 98 LYS A N 1
ATOM 784 C CA . LYS A 1 98 ? 4.129 -7.124 -19.233 1.00 83.94 98 LYS A CA 1
ATOM 785 C C . LYS A 1 98 ? 5.081 -6.104 -18.592 1.00 83.94 98 LYS A C 1
ATOM 787 O O . LYS A 1 98 ? 5.810 -5.415 -19.303 1.00 83.94 98 LYS A O 1
ATOM 792 N N . TYR A 1 99 ? 5.077 -5.999 -17.262 1.00 83.69 99 TYR A N 1
ATOM 793 C CA . TYR A 1 99 ? 5.950 -5.085 -16.521 1.00 83.69 99 TYR A CA 1
ATOM 794 C C . TYR A 1 99 ? 7.407 -5.551 -16.570 1.00 83.69 99 TYR A C 1
ATOM 796 O O . TYR A 1 99 ? 8.300 -4.758 -16.876 1.00 83.69 99 TYR A O 1
ATOM 804 N N . ILE A 1 100 ? 7.635 -6.847 -16.335 1.00 84.56 100 ILE A N 1
ATOM 805 C CA . ILE A 1 100 ? 8.961 -7.469 -16.387 1.00 84.56 100 ILE A CA 1
ATOM 806 C C . ILE A 1 100 ? 9.559 -7.305 -17.785 1.00 84.56 100 ILE A C 1
ATOM 808 O O . ILE A 1 100 ? 10.670 -6.800 -17.915 1.00 84.56 100 ILE A O 1
ATOM 812 N N . PHE A 1 101 ? 8.808 -7.640 -18.837 1.00 84.81 101 PHE A N 1
ATOM 813 C CA . PHE A 1 101 ? 9.281 -7.533 -20.217 1.00 84.81 101 PHE A CA 1
ATOM 814 C C . PHE A 1 101 ? 9.673 -6.099 -20.590 1.00 84.81 101 PHE A C 1
ATOM 816 O O . PHE A 1 101 ? 10.756 -5.865 -21.123 1.00 84.81 101 PHE A O 1
ATOM 823 N N . ARG A 1 102 ? 8.839 -5.112 -20.240 1.00 82.94 102 ARG A N 1
ATOM 824 C CA . ARG A 1 102 ? 9.165 -3.692 -20.452 1.00 82.94 102 ARG A CA 1
ATOM 825 C C . ARG A 1 102 ? 10.396 -3.249 -19.671 1.00 82.94 102 ARG A C 1
ATOM 827 O O . ARG A 1 102 ? 11.189 -2.470 -20.193 1.00 82.94 102 ARG A O 1
ATOM 834 N N . SER A 1 103 ? 10.546 -3.723 -18.438 1.00 81.50 103 SER A N 1
ATOM 835 C CA . SER A 1 103 ? 11.714 -3.424 -17.608 1.00 81.50 103 SER A CA 1
ATOM 836 C C . SER A 1 103 ? 12.984 -4.003 -18.233 1.00 81.50 103 SER A C 1
ATOM 838 O O . SER A 1 103 ? 13.955 -3.273 -18.403 1.00 81.50 103 SER A O 1
ATOM 840 N N . ILE A 1 104 ? 12.952 -5.262 -18.680 1.00 83.75 104 ILE A N 1
ATOM 841 C CA . ILE A 1 104 ? 14.078 -5.924 -19.353 1.00 83.75 104 ILE A CA 1
ATOM 842 C C . ILE A 1 104 ? 14.450 -5.200 -20.651 1.00 83.75 104 ILE A C 1
ATOM 844 O O . ILE A 1 104 ? 15.620 -4.874 -20.844 1.00 83.75 104 ILE A O 1
ATOM 848 N N . LEU A 1 105 ? 13.477 -4.879 -21.512 1.00 83.94 105 LEU A N 1
ATOM 849 C CA . LEU A 1 105 ? 13.735 -4.129 -22.746 1.00 83.94 105 LEU A CA 1
ATOM 850 C C . LEU A 1 105 ? 14.427 -2.791 -22.461 1.00 83.94 105 LEU A C 1
ATOM 852 O O . LEU A 1 105 ? 15.443 -2.487 -23.082 1.00 83.94 105 LEU A O 1
ATOM 856 N N . LYS A 1 106 ? 13.942 -2.030 -21.470 1.00 79.38 106 LYS A N 1
ATOM 857 C CA . LYS A 1 106 ? 14.566 -0.762 -21.060 1.00 79.38 106 LYS A CA 1
ATOM 858 C C . LYS A 1 106 ? 16.008 -0.937 -20.577 1.00 79.38 106 LYS A C 1
ATOM 860 O O . LYS A 1 106 ? 16.865 -0.118 -20.901 1.00 79.38 106 LYS A O 1
ATOM 865 N N . MET A 1 107 ? 16.293 -2.006 -19.830 1.00 80.25 107 MET A N 1
ATOM 866 C CA . MET A 1 107 ? 17.645 -2.314 -19.344 1.00 80.25 107 MET A CA 1
ATOM 867 C C . MET A 1 107 ? 18.624 -2.673 -20.470 1.00 80.25 107 MET A C 1
ATOM 869 O O . MET A 1 107 ? 19.825 -2.417 -20.344 1.00 80.25 107 MET A O 1
ATOM 873 N N . ILE A 1 108 ? 18.127 -3.278 -21.552 1.00 84.31 108 ILE A N 1
ATOM 874 C CA . ILE A 1 108 ? 18.932 -3.612 -22.734 1.00 84.31 108 ILE A CA 1
ATOM 875 C C . ILE A 1 108 ? 19.246 -2.340 -23.529 1.00 84.31 108 ILE A C 1
ATOM 877 O O . ILE A 1 108 ? 20.378 -2.158 -23.967 1.00 84.31 108 ILE A O 1
ATOM 881 N N . THR A 1 109 ? 18.280 -1.427 -23.662 1.00 81.94 109 THR A N 1
ATOM 882 C CA . THR A 1 109 ? 18.434 -0.211 -24.475 1.00 81.94 109 THR A CA 1
ATOM 883 C C . THR A 1 109 ? 19.250 0.900 -23.808 1.00 81.94 109 THR A C 1
ATOM 885 O O . THR A 1 109 ? 19.773 1.762 -24.506 1.00 81.94 109 THR A O 1
ATOM 888 N N . SER A 1 110 ? 19.353 0.922 -22.473 1.00 84.00 110 SER A N 1
ATOM 889 C CA . SER A 1 110 ? 19.946 2.040 -21.725 1.00 84.00 110 SER A CA 1
ATOM 890 C C . SER A 1 110 ? 20.787 1.562 -20.539 1.00 84.00 110 SER A C 1
ATOM 892 O O . SER A 1 110 ? 20.302 0.922 -19.602 1.00 84.00 110 SER A O 1
ATOM 894 N N . SER A 1 111 ? 22.077 1.906 -20.552 1.00 80.50 111 SER A N 1
ATOM 895 C CA . SER A 1 111 ? 23.015 1.592 -19.465 1.00 80.50 111 SER A CA 1
ATOM 896 C C . SER A 1 111 ? 22.683 2.335 -18.163 1.00 80.50 111 SER A C 1
ATOM 898 O O . SER A 1 111 ? 22.894 1.788 -17.076 1.00 80.50 111 SER A O 1
ATOM 900 N N . ALA A 1 112 ? 22.114 3.540 -18.262 1.00 81.69 112 ALA A N 1
ATOM 901 C CA . ALA A 1 112 ? 21.662 4.330 -17.120 1.00 81.69 112 ALA A CA 1
ATOM 902 C C . ALA A 1 112 ? 20.422 3.710 -16.455 1.00 81.69 112 ALA A C 1
ATOM 904 O O . ALA A 1 112 ? 20.407 3.517 -15.236 1.00 81.69 112 ALA A O 1
ATOM 905 N N . ASP A 1 113 ? 19.423 3.315 -17.252 1.00 79.50 113 ASP A N 1
ATOM 906 C CA . ASP A 1 113 ? 18.209 2.668 -16.742 1.00 79.50 113 ASP A CA 1
ATOM 907 C C . ASP A 1 113 ? 18.513 1.297 -16.145 1.00 79.50 113 ASP A C 1
ATOM 909 O O . ASP A 1 113 ? 17.958 0.943 -15.108 1.00 79.50 113 ASP A O 1
ATOM 913 N N . ARG A 1 114 ? 19.467 0.555 -16.723 1.00 82.19 114 ARG A N 1
ATOM 914 C CA . ARG A 1 114 ? 19.960 -0.699 -16.144 1.00 82.19 114 ARG A CA 1
ATOM 915 C C . ARG A 1 114 ? 20.488 -0.506 -14.726 1.00 82.19 114 ARG A C 1
ATOM 917 O O . ARG A 1 114 ? 20.094 -1.245 -13.827 1.00 82.19 114 ARG A O 1
ATOM 924 N N . LYS A 1 115 ? 21.352 0.489 -14.504 1.00 82.81 115 LYS A N 1
ATOM 925 C CA . LYS A 1 115 ? 21.916 0.765 -13.171 1.00 82.81 115 LYS A CA 1
ATOM 926 C C . LYS A 1 115 ? 20.829 1.191 -12.179 1.00 82.81 115 LYS A C 1
ATOM 928 O O . LYS A 1 115 ? 20.859 0.762 -11.027 1.00 82.81 115 LYS A O 1
ATOM 933 N N . LYS A 1 116 ? 19.865 2.000 -12.627 1.00 82.12 116 LYS A N 1
ATOM 934 C CA . LYS A 1 116 ? 18.735 2.461 -11.811 1.00 82.12 116 LYS A CA 1
ATOM 935 C C . LYS A 1 116 ? 17.802 1.312 -11.415 1.00 82.12 116 LYS A C 1
ATOM 937 O O . LYS A 1 116 ? 17.588 1.107 -10.226 1.00 82.12 116 LYS A O 1
ATOM 942 N N . LEU A 1 117 ? 17.321 0.531 -12.380 1.00 79.88 117 LEU A N 1
ATOM 943 C CA . LEU A 1 117 ? 16.384 -0.574 -12.146 1.00 79.88 117 LEU A CA 1
ATOM 944 C C . LEU A 1 117 ? 17.001 -1.689 -11.294 1.00 79.88 117 LEU A C 1
ATOM 946 O O . LEU A 1 117 ? 16.324 -2.236 -10.429 1.00 79.88 117 LEU A O 1
ATOM 950 N N . LEU A 1 118 ? 18.292 -1.996 -11.471 1.00 83.00 118 LEU A N 1
ATOM 951 C CA . LEU A 1 118 ? 18.994 -2.953 -10.605 1.00 83.00 118 LEU A CA 1
ATOM 952 C C . LEU A 1 118 ? 19.095 -2.454 -9.159 1.00 83.00 118 LEU A C 1
ATOM 954 O O . LEU A 1 118 ? 18.920 -3.238 -8.228 1.00 83.00 118 LEU A O 1
ATOM 958 N N . LYS A 1 119 ? 19.344 -1.154 -8.960 1.00 81.81 119 LYS A N 1
ATOM 959 C CA . LYS A 1 119 ? 19.358 -0.545 -7.624 1.00 81.81 119 LYS A CA 1
ATOM 960 C C . LYS A 1 119 ? 17.970 -0.588 -6.983 1.00 81.81 119 LYS A C 1
ATOM 962 O O . LYS A 1 119 ? 17.865 -0.987 -5.829 1.00 81.81 119 LYS A O 1
ATOM 967 N N . GLU A 1 120 ? 16.928 -0.219 -7.723 1.00 80.62 120 GLU A N 1
ATOM 968 C CA . GLU A 1 120 ? 15.536 -0.269 -7.256 1.00 80.62 120 GLU A CA 1
ATOM 969 C C . GLU A 1 120 ? 15.112 -1.707 -6.917 1.00 80.62 120 GLU A C 1
ATOM 971 O O . GLU A 1 120 ? 14.547 -1.949 -5.853 1.00 80.62 120 GLU A O 1
ATOM 976 N N . GLY A 1 121 ? 15.472 -2.683 -7.756 1.00 81.12 121 GLY A N 1
ATOM 977 C CA . GLY A 1 121 ? 15.238 -4.104 -7.492 1.00 81.12 121 GLY A CA 1
ATOM 978 C C . GLY A 1 121 ? 15.973 -4.609 -6.247 1.00 81.12 121 GLY A C 1
ATOM 979 O O . GLY A 1 121 ? 15.384 -5.304 -5.422 1.00 81.12 121 GLY A O 1
ATOM 980 N N . ALA A 1 122 ? 17.235 -4.218 -6.052 1.00 83.00 122 ALA A N 1
ATOM 981 C CA . ALA A 1 122 ? 17.989 -4.557 -4.844 1.00 83.00 122 ALA A CA 1
ATOM 982 C C . ALA A 1 122 ? 17.382 -3.920 -3.582 1.00 83.00 122 ALA A C 1
ATOM 984 O O . ALA A 1 122 ? 17.290 -4.580 -2.547 1.00 83.00 122 ALA A O 1
ATOM 985 N N . GLN A 1 123 ? 16.927 -2.665 -3.666 1.00 78.06 123 GLN A N 1
ATOM 986 C CA . GLN A 1 123 ? 16.224 -1.981 -2.576 1.00 78.06 123 GLN A CA 1
ATOM 987 C C . GLN A 1 123 ? 14.898 -2.667 -2.240 1.00 78.06 123 GLN A C 1
ATOM 989 O O . GLN A 1 123 ? 14.611 -2.872 -1.062 1.00 78.06 123 GLN A O 1
ATOM 994 N N . TYR A 1 124 ? 14.134 -3.087 -3.251 1.00 78.62 124 TYR A N 1
ATOM 995 C CA . TYR A 1 124 ? 12.915 -3.871 -3.068 1.00 78.62 124 TYR A CA 1
ATOM 996 C C . TYR A 1 124 ? 13.197 -5.194 -2.347 1.00 78.62 124 TYR A C 1
ATOM 998 O O . TYR A 1 124 ? 12.587 -5.479 -1.321 1.00 78.62 124 TYR A O 1
ATOM 1006 N N . LEU A 1 125 ? 14.170 -5.979 -2.819 1.00 80.50 125 LEU A N 1
ATOM 1007 C CA . LEU A 1 125 ? 14.531 -7.253 -2.186 1.00 80.50 125 LEU A CA 1
ATOM 1008 C C . LEU A 1 125 ? 15.025 -7.064 -0.746 1.00 80.50 125 LEU A C 1
ATOM 1010 O O . LEU A 1 125 ? 14.683 -7.856 0.132 1.00 80.50 125 LEU A O 1
ATOM 1014 N N . ALA A 1 126 ? 15.798 -6.007 -0.482 1.00 79.94 126 ALA A N 1
ATOM 1015 C CA . ALA A 1 126 ? 16.244 -5.664 0.865 1.00 79.94 126 ALA A CA 1
ATOM 1016 C C . ALA A 1 126 ? 15.066 -5.285 1.777 1.00 79.94 126 ALA A C 1
ATOM 1018 O O . ALA A 1 126 ? 14.997 -5.759 2.912 1.00 79.94 126 ALA A O 1
ATOM 1019 N N . TYR A 1 127 ? 14.121 -4.487 1.273 1.00 75.44 127 TYR A N 1
ATOM 1020 C CA . TYR A 1 127 ? 12.886 -4.130 1.970 1.00 75.44 127 TYR A CA 1
ATOM 1021 C C . TYR A 1 127 ? 12.047 -5.372 2.304 1.00 75.44 127 TYR A C 1
ATOM 1023 O O . TYR A 1 127 ? 11.696 -5.577 3.467 1.00 75.44 127 TYR A O 1
ATOM 1031 N N . MET A 1 128 ? 11.817 -6.253 1.326 1.00 76.69 128 MET A N 1
ATOM 1032 C CA . MET A 1 128 ? 11.080 -7.506 1.522 1.00 76.69 128 MET A CA 1
ATOM 1033 C C . MET A 1 128 ? 11.770 -8.424 2.541 1.00 76.69 128 MET A C 1
ATOM 1035 O O . MET A 1 128 ? 11.121 -8.971 3.432 1.00 76.69 128 MET A O 1
ATOM 1039 N N . LYS A 1 129 ? 13.104 -8.547 2.483 1.00 76.44 129 LYS A N 1
ATOM 1040 C CA . LYS A 1 129 ? 13.885 -9.332 3.453 1.00 76.44 129 LYS A CA 1
ATOM 1041 C C . LYS A 1 129 ? 13.787 -8.765 4.872 1.00 76.44 129 LYS A C 1
ATOM 1043 O O . LYS A 1 129 ? 13.711 -9.540 5.823 1.00 76.44 129 LYS A O 1
ATOM 1048 N N . LYS A 1 130 ? 13.785 -7.435 5.023 1.00 70.06 130 LYS A N 1
ATOM 1049 C CA . LYS A 1 130 ? 13.624 -6.769 6.324 1.00 70.06 130 LYS A CA 1
ATOM 1050 C C . LYS A 1 130 ? 12.225 -7.023 6.901 1.00 70.06 130 LYS A C 1
ATOM 1052 O O . LYS A 1 130 ? 12.131 -7.391 8.065 1.00 70.06 130 LYS A O 1
ATOM 1057 N N . ARG A 1 131 ? 11.171 -6.947 6.076 1.00 66.88 131 ARG A N 1
ATOM 1058 C CA . ARG A 1 131 ? 9.781 -7.239 6.483 1.00 66.88 131 ARG A CA 1
ATOM 1059 C C . ARG A 1 131 ? 9.557 -8.683 6.920 1.00 66.88 131 ARG A C 1
ATOM 1061 O O . ARG A 1 131 ? 8.956 -8.900 7.965 1.00 66.88 131 ARG A O 1
ATOM 1068 N N . LYS A 1 132 ? 10.104 -9.661 6.187 1.00 63.31 132 LYS A N 1
ATOM 1069 C CA . LYS A 1 132 ? 10.015 -11.086 6.559 1.00 63.31 132 LYS A CA 1
ATOM 1070 C C . LYS A 1 132 ? 10.660 -11.386 7.920 1.00 63.31 132 LYS A C 1
ATOM 1072 O O . LYS A 1 132 ? 10.276 -12.332 8.596 1.00 63.31 132 LYS A O 1
ATOM 1077 N N . LYS A 1 133 ? 11.657 -10.591 8.325 1.00 56.44 133 LYS A N 1
ATOM 1078 C CA . LYS A 1 133 ? 12.280 -10.709 9.648 1.00 56.44 133 LYS A CA 1
ATOM 1079 C C . LYS A 1 133 ? 11.369 -10.159 10.753 1.00 56.44 133 LYS A C 1
ATOM 1081 O O . LYS A 1 133 ? 11.310 -10.769 11.810 1.00 56.44 133 LYS A O 1
ATOM 1086 N N . SER A 1 134 ? 10.634 -9.076 10.489 1.00 52.19 134 SER A N 1
ATOM 1087 C CA . SER A 1 134 ? 9.681 -8.479 11.436 1.00 52.19 134 SER A CA 1
ATOM 1088 C C . SER A 1 134 ? 8.429 -9.332 11.665 1.00 52.19 134 SER A C 1
ATOM 1090 O O . SER A 1 134 ? 7.981 -9.423 12.799 1.00 52.19 134 SER A O 1
ATOM 1092 N N . SER A 1 135 ? 7.909 -10.032 10.647 1.00 45.34 135 SER A N 1
ATOM 1093 C CA . SER A 1 135 ? 6.767 -10.951 10.834 1.00 45.34 135 SER A CA 1
ATOM 1094 C C . SER A 1 135 ? 7.113 -12.191 11.676 1.00 45.34 135 SER A C 1
ATOM 1096 O O . SER A 1 135 ? 6.226 -12.841 12.214 1.00 45.34 135 SER A O 1
ATOM 1098 N N . CYS A 1 136 ? 8.402 -12.536 11.787 1.00 35.66 136 CYS A N 1
ATOM 1099 C CA . CYS A 1 136 ? 8.881 -13.721 12.501 1.00 35.66 136 CYS A CA 1
ATOM 1100 C C . CYS A 1 136 ? 9.198 -13.457 13.988 1.00 35.66 136 CYS A C 1
ATOM 1102 O O . CYS A 1 136 ? 9.490 -14.397 14.720 1.00 35.66 136 CYS A O 1
ATOM 1104 N N . SER A 1 137 ? 9.168 -12.199 14.442 1.00 33.03 137 SER A N 1
ATOM 1105 C CA . SER A 1 137 ? 9.485 -11.811 15.827 1.00 33.03 137 SER A CA 1
ATOM 1106 C C . SER A 1 137 ? 8.250 -11.651 16.726 1.00 33.03 137 SER A C 1
ATOM 1108 O O . SER A 1 137 ? 8.385 -11.186 17.850 1.00 33.03 137 SER A O 1
ATOM 1110 N N . SER A 1 138 ? 7.065 -12.036 16.243 1.00 40.03 138 SER A N 1
ATOM 1111 C CA . SER A 1 138 ? 5.788 -11.955 16.973 1.00 40.03 138 SER A CA 1
ATOM 1112 C C . SER A 1 138 ? 5.191 -13.331 17.323 1.00 40.03 138 SER A C 1
ATOM 1114 O O . SER A 1 138 ? 3.986 -13.421 17.542 1.00 40.03 138 SER A O 1
ATOM 1116 N N . CYS A 1 139 ? 6.009 -14.394 17.336 1.00 30.86 139 CYS A N 1
ATOM 1117 C CA . CYS A 1 139 ? 5.645 -15.714 17.875 1.00 30.86 139 CYS A CA 1
ATOM 1118 C C . CYS A 1 139 ? 6.084 -15.852 19.333 1.00 30.86 139 CYS A C 1
ATOM 1120 O O . CYS A 1 139 ? 7.226 -15.434 19.631 1.00 30.86 139 CYS A O 1
#